Protein AF-A0A182EVK1-F1 (afdb_monomer)

InterPro domains:
  IPR019427 7TM GPCR, serpentine receptor class w (Srw) [PF10324] (38-90)
  IPR053219 G-protein coupled receptor Dmsr-1 [PTHR46273] (5-93)

Nearest PDB structures (foldseek):
  6s1k-assembly1_E  TM=6.306E-01  e=2.701E+00  Escherichia coli str. K-12 su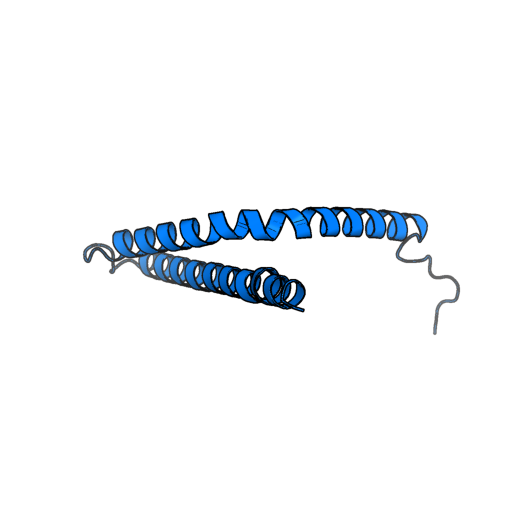bstr. MG1655star
  7a0g-assembly1_JJJ  TM=6.322E-01  e=6.054E+00  Serratia marcescens
  6h2f-assembly1_D  TM=3.815E-01  e=7.293E+00  Aeromonas hydrophila subsp. hydrophila AL09-71

Secondary structure (DSSP, 8-state):
---TTPPPSS-HHHHHHHHHHHHHHHHHHHHHHHHHHHHHHHHHHHHHHHHHHHHTSTTSTTSHHHHHHHHHHHHHHHHHHHHHHHHIIIIIIHHHHHH--

Structure (mmCIF, N/CA/C/O backbone):
data_AF-A0A182EVK1-F1
#
_entry.id   AF-A0A182EVK1-F1
#
loop_
_atom_site.group_PDB
_atom_site.id
_atom_site.type_symbol
_atom_site.label_atom_id
_atom_site.label_alt_id
_atom_site.label_comp_id
_atom_site.label_asym_id
_atom_site.label_entity_id
_atom_site.label_seq_id
_atom_site.pdbx_PDB_ins_code
_atom_site.Cartn_x
_atom_site.Cartn_y
_atom_site.Cartn_z
_atom_site.occupancy
_atom_site.B_iso_or_equiv
_atom_site.auth_seq_id
_atom_site.auth_comp_id
_atom_site.auth_asym_id
_atom_site.auth_atom_id
_atom_site.pdbx_PDB_model_num
ATOM 1 N N . MET A 1 1 ? -4.040 -39.819 -24.612 1.00 50.59 1 MET A N 1
ATOM 2 C CA . MET A 1 1 ? -4.324 -39.454 -26.011 1.00 50.59 1 MET A CA 1
ATOM 3 C C . MET A 1 1 ? -4.000 -37.975 -26.119 1.00 50.59 1 MET A C 1
ATOM 5 O O . MET A 1 1 ? -4.774 -37.165 -25.634 1.00 50.59 1 MET A O 1
ATOM 9 N N . TYR A 1 2 ? -2.783 -37.649 -26.551 1.00 55.84 2 TYR A N 1
ATOM 10 C CA . TYR A 1 2 ? -2.382 -36.273 -26.849 1.00 55.84 2 TYR A CA 1
ATOM 11 C C . TYR A 1 2 ? -2.863 -36.026 -28.282 1.00 55.84 2 TYR A C 1
ATOM 13 O O . TYR A 1 2 ? -2.570 -36.843 -29.156 1.00 55.84 2 TYR A O 1
ATOM 21 N N . CYS A 1 3 ? -3.702 -35.019 -28.509 1.00 70.62 3 CYS A N 1
ATOM 22 C CA . CYS A 1 3 ? -4.119 -34.680 -29.865 1.00 70.62 3 CYS A CA 1
ATOM 23 C C . CYS A 1 3 ? -2.940 -33.982 -30.538 1.00 70.62 3 CYS A C 1
ATOM 25 O O . CYS A 1 3 ? -2.535 -32.926 -30.092 1.00 70.62 3 CYS A O 1
ATOM 27 N N . GLU A 1 4 ? -2.381 -34.570 -31.590 1.00 70.50 4 GLU A N 1
ATOM 28 C CA . GLU A 1 4 ? -1.156 -34.077 -32.244 1.00 70.50 4 GLU A CA 1
ATOM 29 C C . GLU A 1 4 ? -1.361 -32.783 -33.065 1.00 70.50 4 GLU A C 1
ATOM 31 O O . GLU A 1 4 ? -0.429 -32.284 -33.679 1.00 70.50 4 GLU A O 1
ATOM 36 N N . ASN A 1 5 ? -2.587 -32.243 -33.090 1.00 73.19 5 ASN A N 1
ATOM 37 C CA . ASN A 1 5 ? -2.990 -31.083 -33.891 1.00 73.19 5 ASN A CA 1
ATOM 38 C C . ASN A 1 5 ? -3.996 -30.185 -33.146 1.00 73.19 5 ASN A C 1
ATOM 40 O O . ASN A 1 5 ? -4.930 -29.660 -33.759 1.00 73.19 5 ASN A O 1
ATOM 44 N N . ASP A 1 6 ? -3.892 -30.053 -31.823 1.00 75.88 6 ASP A N 1
ATOM 45 C CA . ASP A 1 6 ? -4.645 -29.010 -31.136 1.00 75.88 6 ASP A CA 1
ATOM 46 C C . ASP A 1 6 ? -4.099 -27.630 -31.553 1.00 75.88 6 ASP A C 1
ATOM 48 O O . ASP A 1 6 ? -2.890 -27.398 -31.492 1.00 75.88 6 ASP A O 1
ATOM 52 N N . PRO A 1 7 ? -4.952 -26.709 -32.046 1.00 72.50 7 PRO A N 1
ATOM 53 C CA . PRO A 1 7 ? -4.496 -25.361 -32.340 1.00 72.50 7 PRO A CA 1
ATOM 54 C C . PRO A 1 7 ? -3.959 -24.746 -31.041 1.00 72.50 7 PRO A C 1
ATOM 56 O O . PRO A 1 7 ? -4.591 -24.908 -29.990 1.00 72.50 7 PRO A O 1
ATOM 59 N N . PRO A 1 8 ? -2.804 -24.059 -31.084 1.00 70.50 8 PRO A N 1
ATOM 60 C CA . PRO A 1 8 ? -2.215 -23.492 -29.885 1.00 70.50 8 PRO A CA 1
ATOM 61 C C . PRO A 1 8 ? -3.223 -22.542 -29.232 1.00 70.50 8 PRO A C 1
ATOM 63 O O . PRO A 1 8 ? -3.764 -21.648 -29.877 1.00 70.50 8 PRO A O 1
ATOM 66 N N . LEU A 1 9 ? -3.481 -22.743 -27.935 1.00 72.75 9 LEU A N 1
ATOM 67 C CA . LEU A 1 9 ? -4.442 -21.938 -27.168 1.00 72.75 9 LEU A CA 1
ATOM 68 C C . LEU A 1 9 ? -4.065 -20.443 -27.148 1.00 72.75 9 LEU A C 1
ATOM 70 O O . LEU A 1 9 ? -4.921 -19.585 -26.948 1.00 72.75 9 LEU A O 1
ATOM 74 N N . PHE A 1 10 ? -2.783 -20.136 -27.366 1.00 77.31 10 PHE A N 1
ATOM 75 C CA . PHE A 1 10 ? -2.262 -18.784 -27.505 1.00 77.31 10 PHE A CA 1
ATOM 76 C C . PHE A 1 10 ? -1.342 -18.705 -28.717 1.00 77.31 10 PHE A C 1
ATOM 78 O O . PHE A 1 10 ? -0.368 -19.451 -28.807 1.00 77.31 10 PHE A O 1
ATOM 85 N N . ASP A 1 11 ? -1.611 -17.751 -29.604 1.00 82.38 11 ASP A N 1
ATOM 86 C CA . ASP A 1 11 ? -0.685 -17.405 -30.674 1.00 82.38 11 ASP A CA 1
ATOM 87 C C . ASP A 1 11 ? 0.626 -16.877 -30.081 1.00 82.38 11 ASP A C 1
ATOM 89 O O . ASP A 1 11 ? 0.635 -15.935 -29.282 1.00 82.38 11 ASP A O 1
ATOM 93 N N . GLU A 1 12 ? 1.749 -17.464 -30.491 1.00 81.56 12 GLU A N 1
ATOM 94 C CA . GLU A 1 12 ? 3.085 -17.132 -29.983 1.00 81.56 12 GLU A CA 1
ATOM 95 C C . GLU A 1 12 ? 3.423 -15.647 -30.188 1.00 81.56 12 GLU A C 1
ATOM 97 O O . GLU A 1 12 ? 3.892 -14.963 -29.281 1.00 81.56 12 GLU A O 1
ATOM 102 N N . ASN A 1 13 ? 3.067 -15.092 -31.348 1.00 83.69 13 ASN A N 1
ATOM 103 C CA . ASN A 1 13 ? 3.298 -13.678 -31.645 1.00 83.69 13 ASN A CA 1
ATOM 104 C C . ASN A 1 13 ? 2.497 -12.748 -30.716 1.00 83.69 13 ASN A C 1
ATOM 106 O O . ASN A 1 13 ? 2.985 -11.688 -30.317 1.00 83.69 13 ASN A O 1
ATOM 110 N N . VAL A 1 14 ? 1.273 -13.146 -30.353 1.00 85.38 14 VAL A N 1
ATOM 111 C CA . VAL A 1 14 ? 0.398 -12.374 -29.461 1.00 85.38 14 VAL A CA 1
ATOM 112 C C . VAL A 1 14 ? 0.875 -12.493 -28.014 1.00 85.38 14 VAL A C 1
ATOM 114 O O . VAL A 1 14 ? 0.906 -11.492 -27.294 1.00 85.38 14 VAL A O 1
ATOM 117 N N . SER A 1 15 ? 1.304 -13.684 -27.589 1.00 88.00 15 SER A N 1
ATOM 118 C CA . SER A 1 15 ? 1.819 -13.906 -26.237 1.00 88.00 15 SER A CA 1
ATOM 119 C C . SER A 1 15 ? 3.127 -13.145 -25.993 1.00 88.00 15 SER A C 1
ATOM 121 O O . SER A 1 15 ? 3.248 -12.488 -24.958 1.00 88.00 15 SER A O 1
ATOM 123 N N . ILE A 1 16 ? 4.048 -13.110 -26.965 1.00 87.69 16 ILE A N 1
ATOM 124 C CA . ILE A 1 16 ? 5.292 -12.323 -26.895 1.00 87.69 16 ILE A CA 1
ATOM 125 C C . ILE A 1 16 ? 4.988 -10.820 -26.828 1.00 87.69 16 ILE A C 1
ATOM 127 O O . ILE A 1 16 ? 5.567 -10.099 -26.012 1.00 87.69 16 ILE A O 1
ATOM 131 N N . ALA A 1 17 ? 4.056 -10.326 -27.650 1.00 89.94 17 ALA A N 1
ATOM 132 C CA . ALA A 1 17 ? 3.654 -8.920 -27.616 1.00 89.94 17 ALA A CA 1
ATOM 133 C C . ALA A 1 17 ? 3.065 -8.527 -26.249 1.00 89.94 17 ALA A C 1
ATOM 135 O O . ALA A 1 17 ? 3.433 -7.493 -25.685 1.00 89.94 17 ALA A O 1
ATOM 136 N N . MET A 1 18 ? 2.206 -9.379 -25.680 1.00 90.94 18 MET A N 1
ATOM 137 C CA . MET A 1 18 ? 1.627 -9.179 -24.351 1.00 90.94 18 MET A CA 1
ATOM 138 C C . MET A 1 18 ? 2.692 -9.209 -23.247 1.00 90.94 18 MET A C 1
ATOM 140 O O . MET A 1 18 ? 2.697 -8.339 -22.377 1.00 90.94 18 MET A O 1
ATOM 144 N N . GLN A 1 19 ? 3.624 -10.163 -23.293 1.00 93.25 19 GLN A N 1
ATOM 145 C CA . GLN A 1 19 ? 4.735 -10.249 -22.340 1.00 93.25 19 GLN A CA 1
ATOM 146 C C . GLN A 1 19 ? 5.607 -8.991 -22.374 1.00 93.25 19 GLN A C 1
ATOM 148 O O . GLN A 1 19 ? 5.918 -8.429 -21.325 1.00 93.25 19 GLN A O 1
ATOM 153 N N . ASN A 1 20 ? 5.942 -8.499 -23.568 1.00 91.94 20 ASN A N 1
ATOM 154 C CA . ASN A 1 20 ? 6.719 -7.273 -23.725 1.00 91.94 20 ASN A CA 1
ATOM 155 C C . ASN A 1 20 ? 5.979 -6.052 -23.160 1.00 91.94 20 ASN A C 1
ATOM 157 O O . ASN A 1 20 ? 6.592 -5.225 -22.483 1.00 91.94 20 ASN A O 1
ATOM 161 N N . ALA A 1 21 ? 4.665 -5.951 -23.383 1.00 92.56 21 ALA A N 1
ATOM 162 C CA . ALA A 1 21 ? 3.845 -4.880 -22.818 1.00 92.56 21 ALA A CA 1
ATOM 163 C C . ALA A 1 21 ? 3.803 -4.934 -21.280 1.00 92.56 21 ALA A C 1
ATOM 165 O O . ALA A 1 21 ? 3.998 -3.911 -20.621 1.00 92.56 21 ALA A O 1
ATOM 166 N N . LEU A 1 22 ? 3.620 -6.125 -20.700 1.00 93.62 22 LEU A N 1
ATOM 167 C CA . LEU A 1 22 ? 3.628 -6.334 -19.250 1.00 93.62 22 LEU A CA 1
ATOM 168 C C . LEU A 1 22 ? 4.991 -6.006 -18.637 1.00 93.62 22 LEU A C 1
ATOM 170 O O . LEU A 1 22 ? 5.050 -5.340 -17.608 1.00 93.62 22 LEU A O 1
ATOM 174 N N . HIS A 1 23 ? 6.083 -6.402 -19.291 1.00 93.25 23 HIS A N 1
ATOM 175 C CA . HIS A 1 23 ? 7.434 -6.105 -18.826 1.00 93.25 23 HIS A CA 1
ATOM 176 C C . HIS A 1 23 ? 7.728 -4.597 -18.853 1.00 93.25 23 HIS A C 1
ATOM 178 O O . HIS A 1 23 ? 8.289 -4.046 -17.903 1.00 93.25 23 HIS A O 1
ATOM 184 N N . GLN A 1 24 ? 7.306 -3.897 -19.911 1.00 92.69 24 GLN A N 1
ATOM 185 C CA . GLN A 1 24 ? 7.424 -2.438 -19.981 1.00 92.69 24 GLN A CA 1
ATOM 186 C C . GLN A 1 24 ? 6.590 -1.749 -18.897 1.00 92.69 24 GLN A C 1
ATOM 188 O O . GLN A 1 24 ? 7.086 -0.835 -18.234 1.00 92.69 24 GLN A O 1
ATOM 193 N N . PHE A 1 25 ? 5.352 -2.201 -18.681 1.00 92.69 25 PHE A N 1
ATOM 194 C CA . PHE A 1 25 ? 4.495 -1.683 -17.620 1.00 92.69 25 PHE A CA 1
ATOM 195 C C . PHE A 1 25 ? 5.123 -1.898 -16.242 1.00 92.69 25 PHE A C 1
ATOM 197 O O . PHE A 1 25 ? 5.264 -0.941 -15.481 1.00 92.69 25 PHE A O 1
ATOM 204 N N . GLN A 1 26 ? 5.570 -3.121 -15.952 1.00 91.69 26 GLN A N 1
ATOM 205 C CA . GLN A 1 26 ? 6.215 -3.473 -14.692 1.00 91.69 26 GLN A CA 1
ATOM 206 C C . GLN A 1 26 ? 7.439 -2.592 -14.434 1.00 91.69 26 GLN A C 1
ATOM 208 O O . GLN A 1 26 ? 7.552 -2.009 -13.361 1.00 91.69 26 GLN A O 1
ATOM 213 N N . SER A 1 27 ? 8.318 -2.420 -15.425 1.00 90.75 27 SER A N 1
ATOM 214 C CA . SER A 1 27 ? 9.527 -1.602 -15.279 1.00 90.75 27 SER A CA 1
ATOM 215 C C . SER A 1 27 ? 9.213 -0.142 -14.928 1.00 90.75 27 SER A C 1
ATOM 217 O O . SER A 1 27 ? 9.866 0.454 -14.069 1.00 90.75 27 SER A O 1
ATOM 219 N N . ARG A 1 28 ? 8.184 0.442 -15.556 1.00 89.25 28 ARG A N 1
ATOM 220 C CA . ARG A 1 28 ? 7.745 1.814 -15.257 1.00 89.25 28 ARG A CA 1
ATOM 221 C C . ARG A 1 28 ? 7.072 1.907 -13.890 1.00 89.25 28 ARG A C 1
ATOM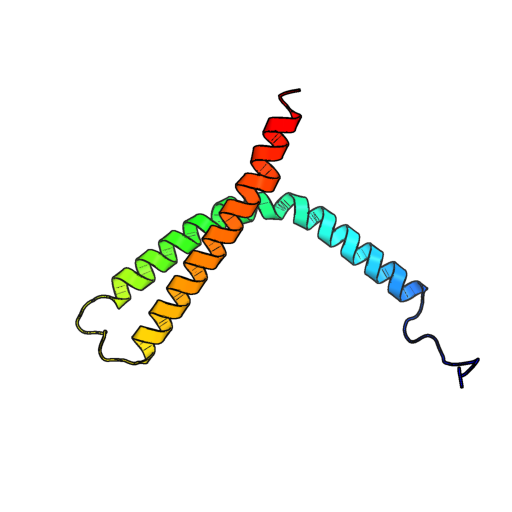 223 O O . ARG A 1 28 ? 7.351 2.839 -13.135 1.00 89.25 28 ARG A O 1
ATOM 230 N N . TYR A 1 29 ? 6.218 0.941 -13.567 1.00 87.56 29 TYR A N 1
ATOM 231 C CA . TYR A 1 29 ? 5.516 0.876 -12.293 1.00 87.56 29 TYR A CA 1
ATOM 232 C C . TYR A 1 29 ? 6.490 0.713 -11.122 1.00 87.56 29 TYR A C 1
ATOM 234 O O . TYR A 1 29 ? 6.393 1.454 -10.150 1.00 87.56 29 TYR A O 1
ATOM 242 N N . ASP A 1 30 ? 7.494 -0.157 -11.239 1.00 86.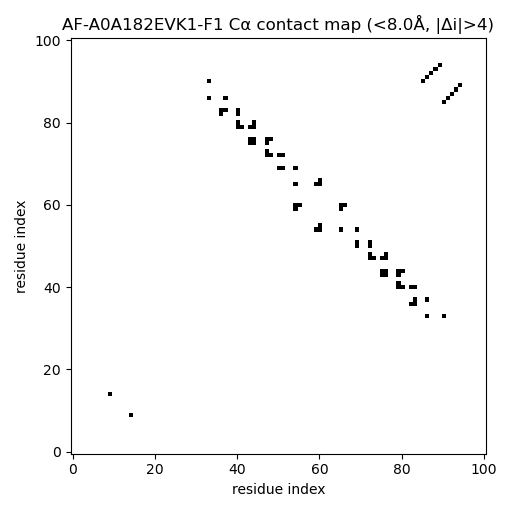00 30 ASP A N 1
ATOM 243 C CA . ASP A 1 30 ? 8.489 -0.422 -10.192 1.00 86.00 30 ASP A CA 1
ATOM 244 C C . ASP A 1 30 ? 9.313 0.809 -9.789 1.00 86.00 30 ASP A C 1
ATOM 246 O O . ASP A 1 30 ? 9.824 0.866 -8.658 1.00 86.00 30 ASP A O 1
ATOM 250 N N . LEU A 1 31 ? 9.445 1.779 -10.701 1.00 84.75 31 LEU A N 1
ATOM 251 C CA . LEU A 1 31 ? 10.099 3.060 -10.453 1.00 84.75 31 LEU A CA 1
ATOM 252 C C . LEU A 1 31 ? 9.164 4.042 -9.734 1.00 84.75 31 LEU A C 1
ATOM 254 O O . LEU A 1 31 ? 9.574 4.672 -8.766 1.00 84.75 31 LEU A O 1
ATOM 258 N N . ALA A 1 32 ? 7.915 4.173 -10.188 1.00 86.31 32 ALA A N 1
ATOM 259 C CA . ALA A 1 32 ? 6.972 5.171 -9.675 1.00 86.31 32 ALA A CA 1
ATOM 260 C C . ALA A 1 32 ? 6.270 4.741 -8.373 1.00 86.31 32 ALA A C 1
ATOM 262 O O . ALA A 1 32 ? 6.092 5.550 -7.461 1.00 86.31 32 ALA A O 1
ATOM 263 N N . HIS A 1 33 ? 5.909 3.462 -8.266 1.00 87.81 33 HIS A N 1
ATOM 264 C CA . HIS A 1 33 ? 5.176 2.867 -7.150 1.00 87.81 33 HIS A CA 1
ATOM 265 C C . HIS A 1 33 ? 5.724 3.218 -5.756 1.00 87.81 33 HIS A C 1
ATOM 267 O O . HIS A 1 33 ? 4.936 3.670 -4.924 1.00 87.81 33 HIS A O 1
ATOM 273 N N . PRO A 1 34 ? 7.037 3.084 -5.457 1.00 85.44 34 PRO A N 1
ATOM 274 C CA . PRO A 1 34 ? 7.537 3.367 -4.113 1.00 85.44 34 PRO A CA 1
ATOM 275 C C . PRO A 1 34 ? 7.331 4.827 -3.686 1.00 85.44 34 PRO A C 1
ATOM 277 O O . PRO A 1 34 ? 7.024 5.068 -2.521 1.00 85.44 34 PRO A O 1
ATOM 280 N N . TYR A 1 35 ? 7.448 5.790 -4.606 1.00 86.00 35 TYR A N 1
ATOM 281 C CA . TYR A 1 35 ? 7.231 7.209 -4.305 1.00 86.00 35 TYR A CA 1
ATOM 282 C C . TYR A 1 35 ? 5.755 7.515 -4.056 1.00 86.00 35 TYR A C 1
ATOM 284 O O . TYR A 1 35 ? 5.415 8.207 -3.098 1.00 86.00 35 TYR A O 1
ATOM 292 N N . VAL A 1 36 ? 4.875 6.963 -4.893 1.00 89.44 36 VAL A N 1
ATOM 293 C CA . VAL A 1 36 ? 3.425 7.151 -4.776 1.00 89.44 36 VAL A CA 1
ATOM 294 C C . VAL A 1 36 ? 2.913 6.569 -3.457 1.00 89.44 36 VAL A C 1
ATOM 296 O O . VAL A 1 36 ? 2.219 7.251 -2.704 1.00 89.44 36 VAL A O 1
ATOM 299 N N . CYS A 1 37 ? 3.308 5.342 -3.119 1.00 88.25 37 CYS A N 1
ATOM 300 C CA . CYS A 1 37 ? 2.906 4.701 -1.870 1.00 88.25 37 CYS A CA 1
ATOM 301 C C . CYS A 1 37 ? 3.454 5.406 -0.623 1.00 88.25 37 CYS A C 1
ATOM 303 O O . CYS A 1 37 ? 2.761 5.448 0.389 1.00 88.25 37 CYS A O 1
ATOM 305 N N . LEU A 1 38 ? 4.649 6.006 -0.678 1.00 87.25 38 LEU A N 1
ATOM 306 C CA . LEU A 1 38 ? 5.199 6.758 0.457 1.00 87.25 38 LEU A CA 1
ATOM 307 C C . LEU A 1 38 ? 4.325 7.964 0.833 1.00 87.25 38 LEU A C 1
ATOM 309 O O . LEU A 1 38 ? 4.291 8.343 1.999 1.00 87.25 38 LEU A O 1
ATOM 313 N N . ILE A 1 39 ? 3.585 8.527 -0.126 1.00 89.44 39 ILE A N 1
ATOM 314 C CA . ILE A 1 39 ? 2.655 9.643 0.094 1.00 89.44 39 ILE A CA 1
ATOM 315 C C . ILE A 1 39 ? 1.245 9.131 0.414 1.00 89.44 39 ILE A C 1
ATOM 317 O O . ILE A 1 39 ? 0.619 9.588 1.369 1.00 89.44 39 ILE A O 1
ATOM 321 N N . ILE A 1 40 ? 0.733 8.173 -0.362 1.00 91.50 40 ILE A N 1
ATOM 322 C CA . ILE A 1 40 ? -0.654 7.707 -0.227 1.00 91.50 40 ILE A CA 1
ATOM 323 C C . ILE A 1 40 ? -0.858 6.902 1.062 1.00 91.50 40 ILE A C 1
ATOM 325 O O . ILE A 1 40 ? -1.878 7.089 1.719 1.00 91.50 40 ILE A O 1
ATOM 329 N N . CYS A 1 41 ? 0.095 6.057 1.473 1.00 92.06 41 CYS A N 1
ATOM 330 C CA . CYS A 1 41 ? -0.045 5.246 2.686 1.00 92.06 41 CYS A CA 1
ATOM 331 C C . CYS A 1 41 ? -0.226 6.081 3.971 1.00 92.06 41 CYS A C 1
ATOM 333 O O . CYS A 1 41 ? -1.187 5.814 4.693 1.00 92.06 41 CYS A O 1
ATOM 335 N N . PRO A 1 42 ? 0.609 7.093 4.297 1.00 90.69 42 PRO A N 1
ATOM 336 C CA . PRO A 1 42 ? 0.396 7.898 5.501 1.00 90.69 42 PRO A CA 1
ATOM 337 C C . PRO A 1 42 ? -0.894 8.721 5.436 1.00 90.69 42 PRO A C 1
ATOM 339 O O . PRO A 1 42 ? -1.599 8.812 6.439 1.00 90.69 42 PRO A O 1
ATOM 342 N N . LEU A 1 43 ? -1.252 9.265 4.267 1.00 92.88 43 LEU A N 1
ATOM 343 C CA . LEU A 1 43 ? -2.530 9.960 4.089 1.00 92.88 43 LEU A CA 1
ATOM 344 C C . LEU A 1 43 ? -3.722 9.018 4.302 1.00 92.88 43 LEU A C 1
ATOM 346 O O . LEU A 1 43 ? -4.672 9.383 4.990 1.00 92.88 43 LEU A O 1
ATOM 350 N N . GLY A 1 44 ? -3.653 7.795 3.773 1.00 91.31 44 GLY A N 1
ATOM 351 C CA . GLY A 1 44 ? -4.668 6.760 3.954 1.00 91.31 44 GLY A CA 1
ATOM 352 C C . GLY A 1 44 ? -4.799 6.313 5.409 1.00 91.31 44 GLY A C 1
ATOM 353 O O . GLY A 1 44 ? -5.914 6.168 5.902 1.00 91.31 44 GLY A O 1
ATOM 354 N N . ILE A 1 45 ? -3.686 6.158 6.131 1.00 91.31 45 ILE A N 1
ATOM 355 C CA . ILE A 1 45 ? -3.700 5.844 7.568 1.00 91.31 45 ILE A CA 1
ATOM 356 C C . ILE A 1 45 ? -4.365 6.984 8.353 1.00 91.31 45 ILE A C 1
ATOM 358 O O . ILE A 1 45 ? -5.266 6.725 9.148 1.00 91.31 45 ILE A O 1
ATOM 362 N N . LEU A 1 46 ? -3.987 8.243 8.102 1.00 92.81 46 LEU A N 1
ATOM 363 C CA . LEU A 1 46 ? -4.591 9.404 8.768 1.00 92.81 46 LEU A CA 1
ATOM 364 C C . LEU A 1 46 ? -6.093 9.516 8.482 1.00 92.81 46 LEU A C 1
ATOM 366 O O . LEU A 1 46 ? -6.881 9.705 9.408 1.00 92.81 46 LEU A O 1
ATOM 370 N N . ALA A 1 47 ? -6.496 9.359 7.221 1.00 91.75 47 ALA A N 1
ATOM 371 C CA . ALA A 1 47 ? -7.897 9.399 6.820 1.00 91.75 47 ALA A CA 1
ATOM 372 C C . ALA A 1 47 ? -8.716 8.292 7.501 1.00 91.75 47 ALA A C 1
ATOM 374 O O . ALA A 1 47 ? -9.787 8.570 8.038 1.00 91.75 47 ALA A O 1
ATOM 375 N N . ASN A 1 48 ? -8.195 7.062 7.558 1.00 89.69 48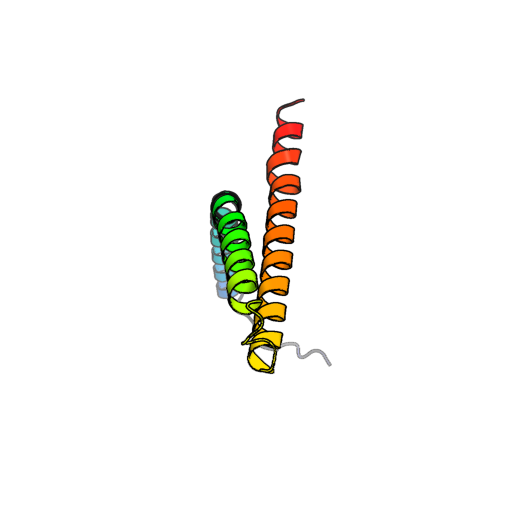 ASN A N 1
ATOM 376 C CA . ASN A 1 48 ? -8.868 5.949 8.227 1.00 89.69 48 ASN A CA 1
ATOM 377 C C . ASN A 1 48 ? -8.919 6.111 9.755 1.00 89.69 48 ASN A C 1
ATOM 379 O O . ASN A 1 48 ? -9.921 5.750 10.369 1.00 89.69 48 ASN A O 1
ATOM 383 N N . ILE A 1 49 ? -7.903 6.718 10.382 1.00 90.00 49 ILE A N 1
ATOM 384 C CA . ILE A 1 49 ? -7.955 7.083 11.808 1.00 90.00 49 ILE A CA 1
ATOM 385 C C . ILE A 1 49 ? -9.068 8.106 12.052 1.00 90.00 49 ILE A C 1
ATOM 387 O O . ILE A 1 49 ? -9.877 7.924 12.959 1.00 90.00 49 ILE A O 1
ATOM 391 N N . ILE A 1 50 ? -9.155 9.157 11.230 1.00 89.50 50 ILE A N 1
ATOM 392 C CA . ILE A 1 50 ? -10.230 10.156 11.324 1.00 89.50 50 ILE A CA 1
ATOM 393 C C . ILE A 1 50 ? -11.596 9.491 11.119 1.00 89.50 50 ILE A C 1
ATOM 395 O O . ILE A 1 50 ? -12.530 9.782 11.865 1.00 89.50 50 ILE A O 1
ATOM 399 N N . HIS A 1 51 ? -11.707 8.569 10.159 1.00 88.75 51 HIS A N 1
ATOM 400 C CA . HIS A 1 51 ? -12.929 7.812 9.899 1.00 88.75 51 HIS A CA 1
ATOM 401 C C . HIS A 1 51 ? -13.374 7.029 11.142 1.00 88.75 51 HIS A C 1
ATOM 403 O O . HIS A 1 51 ? -14.519 7.165 11.572 1.00 88.75 51 HIS A O 1
ATOM 409 N N . ILE A 1 52 ? -12.454 6.315 11.799 1.00 85.88 52 ILE A N 1
ATOM 410 C CA . ILE A 1 52 ? -12.726 5.624 13.066 1.00 85.88 52 ILE A CA 1
ATOM 411 C C . ILE A 1 52 ? -13.136 6.628 14.151 1.00 85.88 52 ILE A C 1
ATOM 413 O O . ILE A 1 52 ? -14.137 6.405 14.826 1.00 85.88 52 ILE A O 1
ATOM 417 N N . LEU A 1 53 ? -12.430 7.752 14.316 1.00 86.00 53 LEU A N 1
ATOM 418 C CA . LEU A 1 53 ? -12.745 8.758 15.342 1.00 86.00 53 LEU A CA 1
ATOM 419 C C . LEU A 1 53 ? -14.145 9.367 15.176 1.00 86.00 53 LEU A C 1
ATOM 421 O O . LEU A 1 53 ? -14.868 9.527 16.160 1.00 86.00 53 LEU A O 1
ATOM 425 N N . VAL A 1 54 ? -14.545 9.681 13.942 1.00 83.94 54 VAL A N 1
ATOM 426 C CA . VAL A 1 54 ? -15.886 10.195 13.627 1.00 83.94 54 VAL A CA 1
ATOM 427 C C . VAL A 1 54 ? -16.953 9.146 13.945 1.00 83.94 54 VAL A C 1
ATOM 429 O O . VAL A 1 54 ? -17.974 9.468 14.554 1.00 83.94 54 VAL A O 1
ATOM 432 N N . LEU A 1 55 ? -16.701 7.890 13.582 1.00 77.06 55 LEU A N 1
ATOM 433 C CA . LEU A 1 55 ? -17.631 6.774 13.753 1.00 77.06 55 LEU A CA 1
ATOM 434 C C . LEU A 1 55 ? -17.723 6.256 15.197 1.00 77.06 55 LEU A C 1
ATOM 436 O O . LEU A 1 55 ? -18.757 5.720 15.599 1.00 77.06 55 LEU A O 1
ATOM 440 N N . THR A 1 56 ? -16.681 6.472 16.004 1.00 68.69 56 THR A N 1
ATOM 441 C CA . THR A 1 56 ? -16.617 6.066 17.420 1.00 68.69 56 THR A CA 1
ATOM 442 C C . THR A 1 56 ? -17.387 7.030 18.336 1.00 68.69 56 THR A C 1
ATOM 444 O O . THR A 1 56 ? -17.514 6.779 19.535 1.00 68.69 56 THR A O 1
ATOM 447 N N . ARG A 1 57 ? -17.976 8.121 17.809 1.00 76.38 57 ARG A N 1
ATOM 448 C CA . ARG A 1 57 ? -18.879 8.973 18.602 1.00 76.38 57 ARG A CA 1
ATOM 449 C C . ARG A 1 57 ? -20.053 8.128 19.145 1.00 76.38 57 ARG A C 1
ATOM 451 O O . ARG A 1 57 ? -20.794 7.529 18.363 1.00 76.38 57 ARG A O 1
ATOM 458 N N . PRO A 1 58 ? -20.272 8.104 20.475 1.00 55.91 58 PRO A N 1
ATOM 459 C CA . PRO A 1 58 ? -21.056 7.071 21.163 1.00 55.91 58 PRO A CA 1
ATOM 460 C C . PRO A 1 58 ? -22.547 7.000 20.794 1.00 55.91 58 PRO A C 1
ATOM 462 O O . PRO A 1 58 ? -23.198 6.002 21.092 1.00 55.91 58 PRO A O 1
ATOM 465 N N . SER A 1 59 ? -23.103 8.003 20.107 1.00 59.22 59 SER A N 1
ATOM 466 C CA . SER A 1 59 ? -24.486 7.963 19.614 1.00 59.22 59 SER A CA 1
ATOM 467 C C . SER A 1 59 ? -24.691 7.062 18.383 1.00 59.22 59 SER A C 1
ATOM 469 O O . SER A 1 59 ? -25.827 6.685 18.110 1.00 59.22 59 SER A O 1
ATOM 471 N N . MET A 1 60 ? -23.626 6.689 17.658 1.00 57.38 60 MET A N 1
ATOM 472 C CA . MET A 1 60 ? -23.693 5.959 16.376 1.00 57.38 60 MET A CA 1
ATOM 473 C C . MET A 1 60 ? -23.362 4.456 16.483 1.00 57.38 60 MET A C 1
ATOM 475 O O . MET A 1 60 ? -23.553 3.709 15.524 1.00 57.38 60 MET A O 1
ATOM 479 N N . LEU A 1 61 ? -22.867 3.968 17.626 1.00 57.31 61 LEU A N 1
ATOM 480 C CA . LEU A 1 61 ? -22.370 2.586 17.790 1.00 57.31 61 LEU A CA 1
ATOM 481 C C . LEU A 1 61 ? -23.470 1.508 17.866 1.00 57.31 61 LEU A C 1
ATOM 483 O O . LEU A 1 61 ? -23.167 0.321 17.923 1.00 57.31 61 LEU A O 1
ATOM 487 N N . ARG A 1 62 ? -24.751 1.894 17.843 1.00 62.03 62 ARG A N 1
ATOM 488 C CA . ARG A 1 62 ? -25.882 0.948 17.829 1.00 62.03 62 ARG A CA 1
ATOM 489 C C . ARG A 1 62 ? -26.248 0.422 16.437 1.00 62.03 62 ARG A C 1
ATOM 491 O O . ARG A 1 62 ? -27.085 -0.470 16.348 1.00 62.03 62 ARG A O 1
ATOM 498 N N . SER A 1 63 ? -25.656 0.958 15.367 1.00 78.25 63 SER A N 1
ATOM 499 C CA . SER A 1 63 ? -25.954 0.525 13.997 1.00 78.25 63 SER A CA 1
ATOM 500 C C . SER A 1 63 ? -24.939 -0.514 13.496 1.00 78.25 63 SER A C 1
ATOM 502 O O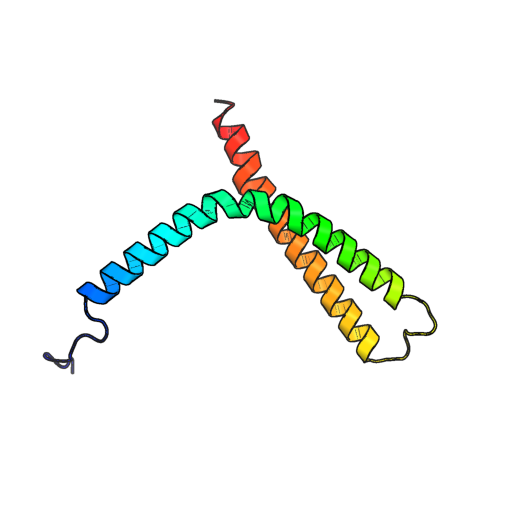 . SER A 1 63 ? -23.735 -0.246 13.549 1.00 78.25 63 SER A O 1
ATOM 504 N N . PRO A 1 64 ? -25.380 -1.661 12.942 1.00 79.31 64 PRO A N 1
ATOM 505 C CA . PRO A 1 64 ? -24.485 -2.679 12.382 1.00 79.31 64 PRO A CA 1
ATOM 506 C C . PRO A 1 64 ? -23.626 -2.144 11.226 1.00 79.31 64 PRO A C 1
ATOM 508 O O . PRO A 1 64 ? -22.493 -2.581 11.046 1.00 79.31 64 PRO A O 1
ATOM 511 N N . VAL A 1 65 ? -24.122 -1.143 10.493 1.00 83.44 65 VAL A N 1
ATOM 512 C CA . VAL A 1 65 ? -23.385 -0.478 9.405 1.00 83.44 65 VAL A CA 1
ATOM 513 C C . VAL A 1 65 ? -22.126 0.213 9.933 1.00 83.44 65 VAL A C 1
ATOM 515 O O . VAL A 1 65 ? -21.069 0.139 9.314 1.00 83.44 65 VAL A O 1
ATOM 518 N N . ASN A 1 66 ? -22.216 0.834 11.110 1.00 80.00 66 ASN A N 1
ATOM 519 C CA . ASN A 1 66 ? -21.087 1.524 11.723 1.00 80.00 66 ASN A CA 1
ATOM 520 C C . ASN A 1 66 ? -19.993 0.538 12.176 1.00 80.00 66 ASN A C 1
ATOM 522 O O . ASN A 1 66 ? -18.806 0.805 12.025 1.00 80.00 66 ASN A O 1
ATOM 526 N N . CYS A 1 67 ? -20.389 -0.647 12.652 1.00 82.00 67 CYS A N 1
ATOM 527 C CA . CYS A 1 67 ? -19.448 -1.718 12.986 1.00 82.00 67 CYS A CA 1
ATOM 528 C C . CYS A 1 67 ? -18.658 -2.183 11.749 1.00 82.00 67 CYS A C 1
ATOM 530 O O . CYS A 1 67 ? -17.431 -2.253 11.785 1.00 82.00 67 CYS A O 1
ATOM 532 N N . VAL A 1 68 ? -19.344 -2.418 10.625 1.00 89.06 68 VAL A N 1
ATOM 533 C CA . VAL A 1 68 ? -18.695 -2.818 9.365 1.00 89.06 68 VAL A CA 1
ATOM 534 C C . VAL A 1 68 ? -17.746 -1.730 8.855 1.00 89.06 68 VAL A C 1
ATOM 536 O O . VAL A 1 68 ? -16.628 -2.040 8.452 1.00 89.06 68 VAL A O 1
ATOM 539 N N . LEU A 1 69 ? -18.142 -0.456 8.926 1.00 87.31 69 LEU A N 1
ATOM 540 C CA . LEU A 1 69 ? -17.297 0.671 8.515 1.00 87.31 69 LEU A CA 1
ATOM 541 C C . LEU A 1 69 ? -16.005 0.780 9.339 1.00 87.31 69 LEU A C 1
ATOM 543 O O . LEU A 1 69 ? -14.955 1.104 8.785 1.00 87.31 69 LEU A O 1
ATOM 547 N N . VAL A 1 70 ? -16.057 0.469 10.638 1.00 87.81 70 VAL A N 1
ATOM 548 C CA . VAL A 1 70 ? -14.861 0.414 11.491 1.00 87.81 70 VAL A CA 1
ATOM 549 C C . VAL A 1 70 ? -13.961 -0.760 11.103 1.00 87.81 70 VAL A C 1
ATOM 551 O O . VAL A 1 70 ? -12.750 -0.578 11.007 1.00 87.81 70 VAL A O 1
ATOM 554 N N . VAL A 1 71 ? -14.524 -1.942 10.825 1.00 90.38 71 VAL A N 1
ATOM 555 C 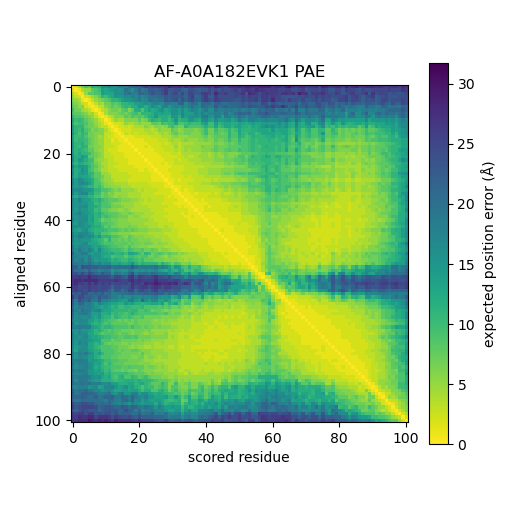CA . VAL A 1 71 ? -13.740 -3.102 10.356 1.00 90.38 71 VAL A CA 1
ATOM 556 C C . VAL A 1 71 ? -13.032 -2.786 9.039 1.00 90.38 71 VAL A C 1
ATOM 558 O O . VAL A 1 71 ? -11.839 -3.047 8.926 1.00 90.38 71 VAL A O 1
ATOM 561 N N . ILE A 1 72 ? -13.726 -2.163 8.081 1.00 92.31 72 ILE A N 1
ATOM 562 C CA . ILE A 1 72 ? -13.135 -1.735 6.803 1.00 92.31 72 ILE A CA 1
ATOM 563 C C . ILE A 1 72 ? -11.979 -0.757 7.045 1.00 92.31 72 ILE A C 1
ATOM 565 O O . ILE A 1 72 ? -10.888 -0.965 6.525 1.00 92.31 72 ILE A O 1
ATOM 569 N N . ALA A 1 73 ? -12.174 0.251 7.898 1.00 91.88 73 ALA A N 1
ATOM 570 C CA . ALA A 1 73 ? -11.124 1.220 8.212 1.00 91.88 73 ALA A CA 1
ATOM 571 C C . ALA A 1 73 ? -9.898 0.575 8.884 1.00 91.88 73 ALA A C 1
ATOM 573 O O . ALA A 1 73 ? -8.760 0.955 8.607 1.00 91.88 73 ALA A O 1
ATOM 574 N N . ILE A 1 74 ? -10.108 -0.423 9.751 1.00 90.94 74 ILE A N 1
ATOM 575 C CA . ILE A 1 74 ? -9.021 -1.200 10.361 1.00 90.94 74 ILE A CA 1
ATOM 576 C C . ILE A 1 74 ? -8.283 -2.016 9.294 1.00 90.94 74 ILE A C 1
ATOM 578 O O . ILE A 1 74 ? -7.052 -1.998 9.268 1.00 90.94 74 ILE A O 1
ATOM 582 N N . CYS A 1 75 ? -9.007 -2.703 8.407 1.00 93.88 75 CYS A N 1
ATOM 583 C CA . CYS A 1 75 ? -8.416 -3.442 7.292 1.00 93.88 75 CYS A CA 1
ATOM 584 C C . CYS A 1 75 ? -7.551 -2.529 6.416 1.00 93.88 75 CYS A C 1
ATOM 586 O O . CYS A 1 75 ? -6.403 -2.874 6.138 1.00 93.88 75 CYS A O 1
ATOM 588 N N . ASP A 1 76 ? -8.045 -1.341 6.070 1.00 93.81 76 ASP A N 1
ATOM 589 C CA . ASP A 1 76 ? -7.294 -0.378 5.267 1.00 93.81 76 ASP A CA 1
ATOM 590 C C . ASP A 1 76 ? -6.030 0.111 5.985 1.00 93.81 76 ASP A C 1
ATOM 592 O O . ASP A 1 76 ? -4.962 0.169 5.374 1.00 93.81 76 ASP A O 1
ATOM 596 N N . ILE A 1 77 ? -6.093 0.401 7.291 1.00 92.25 77 ILE A N 1
ATOM 597 C CA . ILE A 1 77 ? -4.903 0.778 8.077 1.00 92.25 77 ILE A CA 1
ATOM 598 C C . ILE A 1 77 ? -3.865 -0.346 8.069 1.00 92.25 77 ILE A C 1
ATOM 600 O O . ILE A 1 77 ? -2.676 -0.071 7.875 1.00 92.25 77 ILE A O 1
ATOM 604 N N . ILE A 1 78 ? -4.290 -1.597 8.268 1.00 94.38 78 ILE A N 1
ATOM 605 C CA . ILE A 1 78 ? -3.397 -2.763 8.248 1.00 94.38 78 ILE A CA 1
ATOM 606 C C . ILE A 1 78 ? -2.726 -2.867 6.881 1.00 94.38 78 ILE A C 1
ATOM 608 O O . ILE A 1 78 ? -1.499 -2.906 6.802 1.00 94.38 78 ILE A O 1
ATOM 612 N N . THR A 1 79 ? -3.510 -2.841 5.806 1.00 92.75 79 THR A N 1
ATOM 613 C CA . THR A 1 79 ? -3.007 -2.958 4.439 1.00 92.75 79 THR A CA 1
ATOM 614 C C . THR A 1 79 ? -2.034 -1.828 4.092 1.00 92.75 79 THR A C 1
ATOM 616 O O . THR A 1 79 ? -0.926 -2.103 3.629 1.00 92.75 79 THR A O 1
ATOM 619 N N . MET A 1 80 ? -2.375 -0.567 4.382 1.00 91.69 80 MET A N 1
ATOM 620 C CA . MET A 1 80 ? -1.497 0.585 4.123 1.00 91.69 80 MET A CA 1
ATOM 621 C C . MET 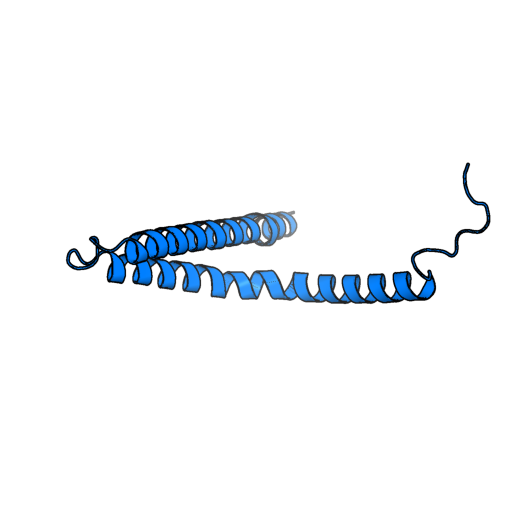A 1 80 ? -0.203 0.526 4.947 1.00 91.69 80 MET A C 1
ATOM 623 O O . MET A 1 80 ? 0.872 0.861 4.443 1.00 91.69 80 MET A O 1
ATOM 627 N N . SER A 1 81 ? -0.278 0.042 6.189 1.00 90.12 81 SER A N 1
ATOM 628 C CA . SER A 1 81 ? 0.896 -0.150 7.049 1.00 90.12 81 SER A CA 1
ATOM 629 C C . SER A 1 81 ? 1.803 -1.267 6.530 1.00 90.12 81 SER A C 1
ATOM 631 O O . SER A 1 81 ? 3.020 -1.090 6.461 1.00 90.12 81 SER A O 1
ATOM 633 N N . SER A 1 82 ? 1.233 -2.399 6.105 1.00 92.31 82 SER A N 1
ATOM 634 C CA . SER A 1 82 ? 1.983 -3.499 5.490 1.00 92.31 82 SER A CA 1
ATOM 635 C C . SER A 1 82 ? 2.709 -3.050 4.219 1.00 92.31 82 SER A C 1
ATOM 637 O O . SER A 1 82 ? 3.889 -3.366 4.055 1.00 92.31 82 SER A O 1
ATOM 639 N N . TYR A 1 83 ? 2.057 -2.257 3.361 1.00 88.62 83 TYR A N 1
ATOM 640 C CA . TYR A 1 83 ? 2.693 -1.686 2.170 1.00 88.62 83 TYR A CA 1
ATOM 641 C C . TYR A 1 83 ? 3.844 -0.740 2.517 1.00 88.62 83 TYR A C 1
ATOM 643 O O . TYR A 1 83 ? 4.921 -0.832 1.923 1.00 88.62 83 TYR A O 1
ATOM 651 N N . LEU A 1 84 ? 3.652 0.137 3.505 1.00 87.62 84 LEU A N 1
ATOM 652 C CA . LEU A 1 84 ? 4.690 1.069 3.942 1.00 87.62 84 LEU A CA 1
ATOM 653 C C . LEU A 1 84 ? 5.922 0.323 4.481 1.00 87.62 84 LEU A C 1
ATOM 655 O O . LEU A 1 84 ? 7.049 0.613 4.076 1.00 87.62 84 LEU A O 1
ATOM 659 N N . LEU A 1 85 ? 5.715 -0.686 5.334 1.00 88.44 85 LEU A N 1
ATOM 660 C CA . LEU A 1 85 ? 6.792 -1.519 5.876 1.00 88.44 85 LEU A CA 1
ATOM 661 C C . LEU A 1 85 ? 7.551 -2.272 4.780 1.00 88.44 85 LEU A C 1
ATOM 663 O O . LEU A 1 85 ? 8.782 -2.347 4.826 1.00 88.44 85 LEU A O 1
ATOM 667 N N . TYR A 1 86 ? 6.836 -2.801 3.785 1.00 87.81 86 TYR A N 1
ATOM 668 C CA . TYR A 1 86 ? 7.446 -3.476 2.644 1.00 87.81 86 TYR A CA 1
ATOM 669 C C . TYR A 1 86 ? 8.359 -2.534 1.851 1.00 87.81 86 TYR A C 1
ATOM 671 O O . TYR A 1 86 ? 9.512 -2.874 1.586 1.00 87.81 86 TYR A O 1
ATOM 679 N N . ILE A 1 87 ? 7.888 -1.328 1.523 1.00 85.44 87 ILE A N 1
ATOM 680 C CA . ILE A 1 87 ? 8.661 -0.352 0.742 1.00 85.44 87 ILE A CA 1
ATOM 681 C C . ILE A 1 87 ? 9.882 0.132 1.523 1.00 85.44 87 ILE A C 1
ATOM 683 O O . ILE A 1 87 ? 10.981 0.173 0.970 1.00 85.44 87 ILE A O 1
ATOM 687 N N . ILE A 1 88 ? 9.729 0.439 2.812 1.00 81.75 88 ILE A N 1
ATOM 688 C CA . ILE A 1 88 ? 10.852 0.873 3.651 1.00 81.75 88 ILE A CA 1
ATOM 689 C C . ILE A 1 88 ? 11.926 -0.223 3.715 1.00 81.75 88 ILE A C 1
ATOM 691 O O . ILE A 1 88 ? 13.108 0.051 3.503 1.00 81.75 88 ILE A O 1
ATOM 695 N N . LYS A 1 89 ? 11.539 -1.484 3.941 1.00 81.69 89 LYS A N 1
ATOM 696 C CA . LYS A 1 89 ? 12.505 -2.589 3.983 1.00 81.69 89 LYS A CA 1
ATOM 697 C C . LYS A 1 89 ? 13.142 -2.873 2.623 1.00 81.69 89 LYS A C 1
ATOM 699 O O . LYS A 1 89 ? 14.360 -2.972 2.526 1.00 81.69 89 LYS A O 1
ATOM 704 N N . PHE A 1 90 ? 12.344 -3.029 1.575 1.00 77.19 90 PHE A N 1
ATOM 705 C CA . PHE A 1 90 ? 12.846 -3.533 0.299 1.00 77.19 90 PHE A CA 1
ATOM 706 C C . PHE A 1 90 ? 13.475 -2.444 -0.575 1.00 77.19 90 PHE A C 1
ATOM 708 O O . PHE A 1 90 ? 14.447 -2.696 -1.279 1.00 77.19 90 PHE A O 1
ATOM 715 N N . LYS A 1 91 ? 12.941 -1.220 -0.544 1.00 72.69 91 LYS A N 1
ATOM 716 C CA . LYS A 1 91 ? 13.414 -0.123 -1.398 1.00 72.69 91 LYS A CA 1
ATOM 717 C C . LYS A 1 91 ? 14.315 0.854 -0.651 1.00 72.69 91 LYS A C 1
ATOM 719 O O . LYS A 1 91 ? 15.208 1.381 -1.286 1.00 72.69 91 LYS A O 1
ATOM 724 N N . PHE A 1 92 ? 14.157 1.081 0.654 1.00 71.31 92 PHE A N 1
ATOM 725 C CA . PHE A 1 92 ? 15.048 1.999 1.385 1.00 71.31 92 PHE A CA 1
ATOM 726 C C . PHE A 1 92 ? 16.224 1.284 2.050 1.00 71.31 92 PHE A C 1
ATOM 728 O O . PHE A 1 92 ? 17.373 1.625 1.782 1.00 71.31 92 PHE A O 1
ATOM 735 N N . PHE A 1 93 ? 15.972 0.264 2.871 1.00 69.44 93 PHE A N 1
ATOM 736 C CA . PHE A 1 93 ? 17.040 -0.398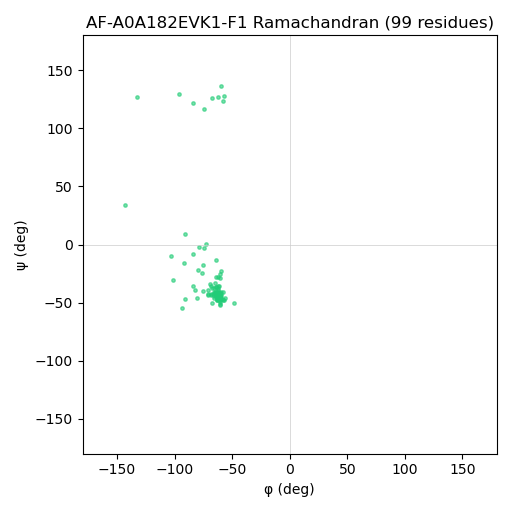 3.628 1.00 69.44 93 PHE A CA 1
ATOM 737 C C . PHE A 1 93 ? 18.046 -1.125 2.718 1.00 69.44 93 PHE A C 1
ATOM 739 O O . PHE A 1 93 ? 19.254 -1.006 2.906 1.00 69.44 93 PHE A O 1
ATOM 746 N N . ILE A 1 94 ? 17.566 -1.807 1.673 1.00 64.88 94 ILE A N 1
ATOM 747 C CA . ILE A 1 94 ? 18.438 -2.464 0.682 1.00 64.88 94 ILE A CA 1
ATOM 748 C C . ILE A 1 94 ? 19.228 -1.443 -0.148 1.00 64.88 94 ILE A C 1
ATOM 750 O O . ILE A 1 94 ? 20.390 -1.691 -0.459 1.00 64.88 94 ILE A O 1
ATOM 754 N N . GLN A 1 95 ? 18.637 -0.297 -0.505 1.00 65.00 95 GLN A N 1
ATOM 755 C CA . GLN A 1 95 ? 19.361 0.750 -1.239 1.00 65.00 95 GLN A CA 1
ATOM 756 C C . GLN A 1 95 ? 20.461 1.377 -0.377 1.00 65.00 95 GLN A C 1
ATOM 758 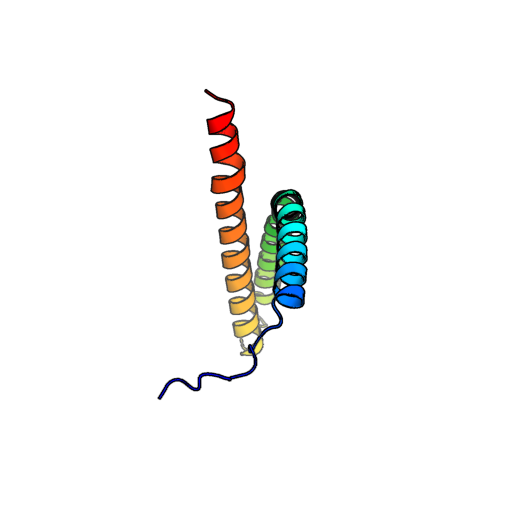O O . GLN A 1 95 ? 21.586 1.519 -0.847 1.00 65.00 95 GLN A O 1
ATOM 763 N N . ILE A 1 96 ? 20.177 1.658 0.900 1.00 61.97 96 ILE A N 1
ATOM 764 C CA . ILE A 1 96 ? 21.177 2.149 1.860 1.00 61.97 96 ILE A CA 1
ATOM 765 C C . ILE A 1 96 ? 22.306 1.124 2.032 1.00 61.97 96 ILE A C 1
ATOM 767 O O . ILE A 1 96 ? 23.477 1.487 1.966 1.00 61.97 96 ILE A O 1
ATOM 771 N N . SER A 1 97 ? 21.978 -0.166 2.163 1.00 63.75 97 SER A N 1
ATOM 772 C CA . SER A 1 97 ? 22.985 -1.231 2.253 1.00 63.75 97 SER A CA 1
ATOM 773 C C . SER A 1 97 ? 23.835 -1.374 0.986 1.00 63.75 97 SER A C 1
ATOM 775 O O . SER A 1 97 ? 24.973 -1.816 1.090 1.00 63.75 97 SER A O 1
ATOM 777 N N . LYS A 1 98 ? 23.308 -1.024 -0.194 1.00 57.88 98 LYS A N 1
ATOM 778 C CA . LYS A 1 98 ? 24.055 -1.035 -1.463 1.00 57.88 98 LYS A CA 1
ATOM 779 C C . LYS A 1 98 ? 24.960 0.184 -1.662 1.00 57.88 98 LYS A C 1
ATOM 781 O O . LYS A 1 98 ? 25.877 0.094 -2.463 1.00 57.88 98 LYS A O 1
ATOM 786 N N . MET A 1 99 ? 24.698 1.304 -0.984 1.00 58.84 99 MET A N 1
ATOM 787 C CA . MET A 1 99 ? 25.549 2.507 -1.020 1.00 58.84 99 MET A CA 1
ATOM 788 C C . MET A 1 99 ? 26.613 2.531 0.089 1.00 58.84 99 MET A C 1
ATOM 790 O O . MET A 1 99 ? 27.535 3.336 0.022 1.00 58.84 99 MET A O 1
ATOM 794 N N . GLY A 1 100 ? 26.468 1.691 1.119 1.00 58.22 100 GLY A N 1
ATOM 795 C CA . GLY A 1 100 ? 27.398 1.587 2.249 1.00 58.22 100 GLY A CA 1
ATOM 796 C C . GLY A 1 100 ? 28.526 0.560 2.085 1.00 58.22 100 GLY A C 1
ATOM 797 O O . GLY A 1 100 ? 29.211 0.290 3.071 1.00 58.22 100 GLY A O 1
ATOM 798 N N . VAL A 1 101 ? 28.698 -0.024 0.893 1.00 46.72 101 VAL A N 1
ATOM 799 C CA . VAL A 1 101 ? 29.797 -0.938 0.526 1.00 46.72 101 VAL A CA 1
ATOM 800 C C . VAL A 1 101 ? 30.494 -0.408 -0.715 1.00 46.72 101 VAL A C 1
ATOM 802 O O . VAL A 1 101 ? 29.766 -0.069 -1.674 1.00 46.72 101 VAL A O 1
#

Sequence (101 aa):
MYCENDPPLFDENVSIAMQNALHQFQSRYDLAHPYVCLIICPLGILANIIHILVLTRPSMLRSPVNCVLVVIAICDIITMSSYLLYIIKFKFFIQISKMGV

pLDDT: mean 81.83, std 11.88, range [46.72, 94.38]

Organism: Onchocerca ochengi (NCBI:txid42157)

Foldseek 3Di:
DPDPDDDPPDDPVVVVVVVVVVVVVCVVCVVVVLVVLVPVLVVLLVVLVVQLVVLVPPVNVVDPVSVVSNVVSVVSNVVSVVVNVCSCVPVPVVVVVVVVD

Radius of gyration: 22.74 Å; Cα contacts (8 Å, |Δi|>4): 42; chains: 1; bounding box: 56×50×55 Å

Solvent-accessible surface area (backbone atoms only — not comparable to full-atom values): 5764 Å² total; per-residue (Å²): 135,82,72,95,76,67,76,70,95,62,57,67,72,58,52,52,53,49,50,53,52,51,52,54,50,47,59,54,44,70,67,49,47,60,61,52,46,68,54,49,27,59,53,51,38,53,52,31,50,50,50,41,59,65,56,62,42,81,87,46,68,85,41,73,68,51,55,53,52,44,52,52,32,50,52,50,37,51,54,35,49,52,52,48,54,48,42,47,51,64,59,45,50,49,50,53,60,60,69,74,105

Mean predicted aligned error: 9.62 Å